Protein AF-A0A7Z0RKG3-F1 (afdb_monomer)

Organism: NCBI:txid2692317

pLDDT: mean 92.2, std 9.72, range [46.03, 98.62]

Structure (mmCIF, N/CA/C/O backbone):
data_AF-A0A7Z0RKG3-F1
#
_entry.id   AF-A0A7Z0RKG3-F1
#
loop_
_atom_site.group_PDB
_atom_site.id
_atom_site.type_symbol
_atom_site.label_atom_id
_atom_site.label_alt_id
_atom_site.label_comp_id
_atom_site.label_asym_id
_atom_site.label_entity_id
_atom_site.label_seq_id
_atom_site.pdbx_PDB_ins_code
_atom_site.Cartn_x
_atom_site.Cartn_y
_atom_site.Cartn_z
_atom_site.occupancy
_atom_site.B_iso_or_equiv
_atom_site.auth_seq_id
_atom_site.auth_comp_id
_atom_site.auth_asym_id
_atom_site.auth_atom_id
_atom_site.pdbx_PDB_model_num
ATOM 1 N N . MET A 1 1 ? 8.146 23.353 25.450 1.00 46.03 1 MET A N 1
ATOM 2 C CA . MET A 1 1 ? 6.870 23.023 24.776 1.00 46.03 1 MET A CA 1
ATOM 3 C C . MET A 1 1 ? 7.194 22.140 23.585 1.00 46.03 1 MET A C 1
ATOM 5 O O . MET A 1 1 ? 7.967 22.559 22.736 1.00 46.03 1 MET A O 1
ATOM 9 N N . THR A 1 2 ? 6.706 20.903 23.557 1.00 61.03 2 THR A N 1
ATOM 10 C CA . THR A 1 2 ? 6.920 19.972 22.441 1.00 61.03 2 THR A CA 1
ATOM 11 C C . THR A 1 2 ? 5.919 20.281 21.329 1.00 61.03 2 THR A C 1
ATOM 13 O O . THR A 1 2 ? 4.717 20.077 21.491 1.00 61.03 2 THR A O 1
ATOM 16 N N . LEU A 1 3 ? 6.408 20.809 20.207 1.00 74.31 3 LEU A N 1
ATOM 17 C CA . LEU A 1 3 ? 5.613 20.980 18.992 1.00 74.31 3 LEU A CA 1
ATOM 18 C C . LEU A 1 3 ? 5.208 19.592 18.481 1.00 74.31 3 LEU A C 1
ATOM 20 O O . LEU A 1 3 ? 6.059 18.751 18.191 1.00 74.31 3 LEU A O 1
ATOM 24 N N . ARG A 1 4 ? 3.900 19.327 18.430 1.00 74.19 4 ARG A N 1
ATOM 25 C CA . ARG A 1 4 ? 3.361 18.126 17.785 1.00 74.19 4 ARG A CA 1
ATOM 26 C C . ARG A 1 4 ? 3.391 18.327 16.275 1.00 74.19 4 ARG A C 1
ATOM 28 O O . ARG A 1 4 ? 3.105 19.422 15.803 1.00 74.19 4 ARG A O 1
ATOM 35 N N . ALA A 1 5 ? 3.700 17.264 15.539 1.00 74.06 5 ALA A N 1
ATOM 36 C CA . ALA A 1 5 ? 3.545 17.258 14.091 1.00 74.06 5 ALA A CA 1
ATOM 37 C C . ALA A 1 5 ? 2.086 17.550 13.704 1.00 74.06 5 ALA A C 1
ATOM 39 O O . ALA A 1 5 ? 1.157 17.156 14.422 1.00 74.06 5 ALA A O 1
ATOM 40 N N . GLU A 1 6 ? 1.897 18.225 12.571 1.00 73.19 6 GLU A N 1
ATOM 41 C CA . GLU A 1 6 ? 0.567 18.487 12.028 1.00 73.19 6 GLU A CA 1
ATOM 42 C C . GLU A 1 6 ? -0.183 17.182 11.750 1.00 73.19 6 GLU A C 1
ATOM 44 O O . GLU A 1 6 ? 0.393 16.150 11.390 1.00 73.19 6 GLU A O 1
ATOM 49 N N . ALA A 1 7 ? -1.501 17.215 11.945 1.00 72.50 7 ALA A N 1
ATOM 50 C CA . ALA A 1 7 ? -2.334 16.061 11.664 1.00 72.50 7 ALA A CA 1
ATOM 51 C C . ALA A 1 7 ? -2.334 15.779 10.156 1.00 72.50 7 ALA A C 1
ATOM 53 O O . ALA A 1 7 ? -2.679 16.644 9.360 1.00 72.50 7 ALA A O 1
ATOM 54 N N . SER A 1 8 ? -2.047 14.536 9.768 1.00 73.81 8 SER A N 1
ATOM 55 C CA . SER A 1 8 ? -1.981 14.109 8.361 1.00 73.81 8 SER A CA 1
ATOM 56 C C . SER A 1 8 ? -3.307 14.190 7.589 1.00 73.81 8 SER A C 1
ATOM 58 O O . SER A 1 8 ? -3.345 13.839 6.415 1.00 73.81 8 SER A O 1
ATOM 60 N N . GLY A 1 9 ? -4.417 14.559 8.237 1.00 80.69 9 GLY A N 1
ATOM 61 C CA . GLY A 1 9 ? -5.754 14.647 7.637 1.00 80.69 9 GLY A CA 1
ATOM 62 C C . GLY A 1 9 ? -6.393 13.306 7.245 1.00 80.69 9 GLY A C 1
ATOM 63 O O . GLY A 1 9 ? -7.614 13.238 7.125 1.00 80.69 9 GLY A O 1
ATOM 64 N N . ARG A 1 10 ? -5.616 12.222 7.109 1.00 84.44 10 ARG A N 1
ATOM 65 C CA . ARG A 1 10 ? -6.117 10.901 6.700 1.00 84.44 10 ARG A CA 1
ATOM 66 C C . ARG A 1 10 ? -7.034 10.289 7.755 1.00 84.44 10 ARG A C 1
ATOM 68 O O . ARG A 1 10 ? -6.694 10.202 8.940 1.00 84.44 10 ARG A O 1
ATOM 75 N N . ARG A 1 11 ? -8.204 9.835 7.312 1.00 89.88 11 ARG A N 1
ATOM 76 C CA . ARG A 1 11 ? -9.230 9.193 8.138 1.00 89.88 11 ARG A CA 1
ATOM 77 C C . ARG A 1 11 ? -9.673 7.902 7.466 1.00 89.88 11 ARG A C 1
ATOM 79 O O . ARG A 1 11 ? -9.788 7.866 6.252 1.00 89.88 11 ARG A O 1
ATOM 86 N N . LEU A 1 12 ? -9.911 6.879 8.281 1.00 95.75 12 LEU A N 1
ATOM 87 C CA . LEU A 1 12 ? -10.544 5.643 7.832 1.00 95.75 12 LEU A CA 1
ATOM 88 C C . LEU A 1 12 ? -12.047 5.886 7.670 1.00 95.75 12 LEU A C 1
ATOM 90 O O . LEU A 1 12 ? -12.643 6.581 8.498 1.00 95.75 12 LEU A O 1
ATOM 94 N N . SER A 1 13 ? -12.622 5.318 6.621 1.00 96.94 13 SER A N 1
ATOM 95 C CA . SER A 1 13 ? -14.060 5.167 6.411 1.00 96.94 13 SER A CA 1
ATOM 96 C C . SER A 1 13 ? -14.585 3.874 7.049 1.00 96.94 13 SER A C 1
ATOM 98 O O . SER A 1 13 ? -13.808 3.041 7.520 1.00 96.94 13 SER A O 1
ATOM 100 N N . ASP A 1 14 ? -15.905 3.680 7.035 1.00 97.62 14 ASP A N 1
ATOM 101 C CA . ASP A 1 14 ? -16.528 2.417 7.451 1.00 97.62 14 ASP A CA 1
ATOM 102 C C . ASP A 1 14 ? -16.052 1.247 6.573 1.00 97.62 14 ASP A C 1
ATOM 104 O O . ASP A 1 14 ? -15.744 0.175 7.089 1.00 97.62 14 ASP A O 1
ATOM 108 N N . THR A 1 15 ? -15.890 1.462 5.263 1.00 97.81 15 THR A N 1
ATOM 109 C CA . THR A 1 15 ? -15.339 0.455 4.342 1.00 97.81 15 THR A CA 1
ATOM 110 C C . THR A 1 15 ? -13.896 0.096 4.700 1.00 97.81 15 THR A C 1
ATOM 112 O O . THR A 1 15 ? -13.553 -1.084 4.772 1.00 97.81 15 THR A O 1
ATOM 115 N N . ASP A 1 16 ? -13.057 1.092 5.005 1.00 98.00 16 ASP A N 1
ATOM 116 C CA . ASP A 1 16 ? -11.681 0.836 5.449 1.00 98.00 16 ASP A CA 1
ATOM 117 C C . ASP A 1 16 ? -11.665 0.068 6.773 1.00 98.00 16 ASP A C 1
ATOM 119 O O . ASP A 1 16 ? -10.862 -0.842 6.958 1.00 98.00 16 ASP A O 1
ATOM 123 N N . ALA A 1 17 ? -12.568 0.399 7.701 1.00 98.31 17 ALA A N 1
ATOM 124 C CA . ALA A 1 17 ? -12.673 -0.295 8.976 1.00 98.31 17 ALA A CA 1
ATOM 125 C C . ALA A 1 17 ? -13.076 -1.769 8.810 1.00 98.31 17 ALA A C 1
ATOM 127 O O . ALA A 1 17 ? -12.548 -2.618 9.531 1.00 98.31 17 ALA A O 1
ATOM 128 N N . ALA A 1 18 ? -13.953 -2.089 7.851 1.00 98.62 18 ALA A N 1
ATOM 129 C CA . ALA A 1 18 ? -14.303 -3.469 7.518 1.00 98.62 18 ALA A CA 1
ATOM 130 C C . ALA A 1 18 ? -13.072 -4.253 7.039 1.00 98.62 18 ALA A C 1
ATOM 132 O O . ALA A 1 18 ? -12.807 -5.352 7.536 1.00 98.62 18 ALA A O 1
ATOM 133 N N . LEU A 1 19 ? -12.277 -3.659 6.142 1.00 98.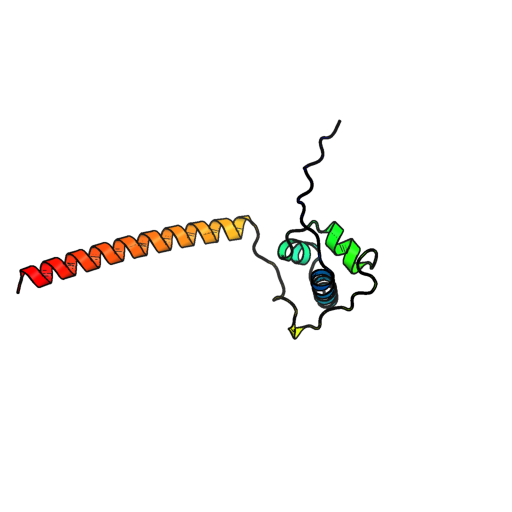56 19 LEU A N 1
ATOM 134 C CA . LEU A 1 19 ? -11.024 -4.242 5.659 1.00 98.56 19 LEU A CA 1
ATOM 13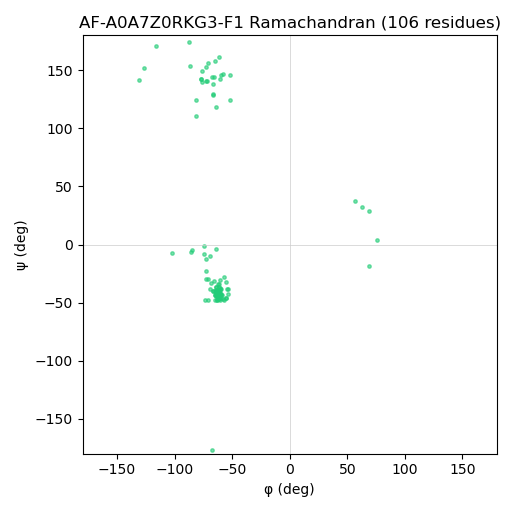5 C C . LEU A 1 19 ? -10.002 -4.404 6.790 1.00 98.56 19 LEU A C 1
ATOM 137 O O . LEU A 1 19 ? -9.458 -5.489 6.951 1.00 98.56 19 LEU A O 1
ATOM 141 N N . VAL A 1 20 ? -9.793 -3.381 7.627 1.00 98.19 20 VAL A N 1
ATOM 142 C CA . VAL A 1 20 ? -8.897 -3.450 8.797 1.00 98.19 20 VAL A CA 1
ATOM 143 C C . VAL A 1 20 ? -9.277 -4.609 9.717 1.00 98.19 20 VAL A C 1
ATOM 145 O O . VAL A 1 20 ? -8.401 -5.368 10.127 1.00 98.19 20 VAL A O 1
ATOM 148 N N . LYS A 1 21 ? -10.568 -4.774 10.029 1.00 98.62 21 LYS A N 1
ATOM 149 C CA . LYS A 1 21 ? -11.049 -5.883 10.866 1.00 98.62 21 LYS A CA 1
ATOM 150 C C . LYS A 1 21 ? -10.820 -7.241 10.209 1.00 98.62 21 LYS A C 1
ATOM 152 O O . LYS A 1 21 ? -10.395 -8.163 10.896 1.00 98.62 21 LYS A O 1
ATOM 157 N N . GLY A 1 22 ? -11.054 -7.361 8.902 1.00 98.25 22 GLY A N 1
ATOM 158 C CA . GLY A 1 22 ? -10.774 -8.594 8.163 1.00 98.25 22 GLY A CA 1
ATOM 159 C C . GLY A 1 22 ? -9.279 -8.932 8.124 1.00 98.25 22 GLY A C 1
ATOM 160 O O . GLY A 1 22 ? -8.900 -10.064 8.408 1.00 98.25 22 GLY A O 1
ATOM 161 N N . MET A 1 23 ? -8.415 -7.942 7.886 1.00 98.25 23 MET A N 1
ATOM 162 C CA . MET A 1 23 ? -6.955 -8.103 7.952 1.00 98.25 23 MET A CA 1
ATOM 163 C C . MET A 1 23 ? -6.491 -8.507 9.359 1.00 98.25 23 MET A C 1
ATOM 165 O O . MET A 1 23 ? -5.659 -9.397 9.506 1.00 98.25 23 MET A O 1
ATOM 169 N N . GLY A 1 24 ? -7.070 -7.911 10.407 1.00 97.31 24 GLY A N 1
ATOM 170 C CA . GLY A 1 24 ? -6.810 -8.306 11.793 1.00 97.31 24 GLY A CA 1
ATOM 171 C C . GLY A 1 24 ? -7.278 -9.731 12.108 1.00 97.31 24 GLY A C 1
ATOM 172 O O . GLY A 1 24 ? -6.563 -10.467 12.780 1.00 97.31 24 GLY A O 1
ATOM 173 N N . ALA A 1 25 ? -8.431 -10.154 11.578 1.00 97.69 25 ALA A N 1
ATOM 174 C CA . ALA A 1 25 ? -8.924 -11.527 11.711 1.00 97.69 25 ALA A CA 1
ATOM 175 C C . ALA A 1 25 ? -8.029 -12.547 10.986 1.00 97.69 25 ALA A C 1
ATOM 177 O O . ALA A 1 25 ? -7.859 -13.664 11.468 1.00 97.69 25 ALA A O 1
ATOM 178 N N . ARG A 1 26 ? -7.396 -12.141 9.877 1.00 97.06 26 ARG A N 1
ATOM 179 C CA . ARG A 1 26 ? -6.341 -12.901 9.185 1.00 97.06 26 ARG A CA 1
ATOM 180 C C . ARG A 1 26 ? -4.991 -12.883 9.924 1.00 97.06 26 ARG A C 1
ATOM 182 O O . ARG A 1 26 ? -4.054 -13.550 9.499 1.00 97.06 26 ARG A O 1
ATOM 189 N N . ASN A 1 27 ? -4.901 -12.182 11.057 1.00 96.00 27 ASN A N 1
ATOM 190 C CA . ASN A 1 27 ? -3.702 -12.033 11.885 1.00 96.00 27 ASN A CA 1
ATOM 191 C C . ASN A 1 27 ? -2.579 -11.199 11.231 1.00 96.00 27 ASN A C 1
ATOM 193 O O . ASN A 1 27 ? -1.396 -11.376 11.536 1.00 96.00 27 ASN A O 1
ATOM 197 N N . ASP A 1 28 ? -2.940 -10.257 10.355 1.00 96.56 28 ASP A N 1
ATOM 198 C CA . ASP A 1 28 ? -1.993 -9.286 9.807 1.00 96.56 28 ASP A CA 1
ATOM 199 C C . ASP A 1 28 ? -1.481 -8.348 10.920 1.00 96.56 28 ASP A C 1
ATOM 201 O O . ASP A 1 28 ? -2.210 -7.935 11.830 1.00 96.56 28 ASP A O 1
ATOM 205 N N . ARG A 1 29 ? -0.204 -7.956 10.850 1.00 95.25 29 ARG A N 1
ATOM 206 C CA . ARG A 1 29 ? 0.419 -7.109 11.881 1.00 95.25 29 ARG A CA 1
ATOM 207 C C . ARG A 1 29 ? -0.115 -5.679 11.795 1.00 95.25 29 ARG A C 1
ATOM 209 O O . ARG A 1 29 ? -0.224 -5.115 10.709 1.00 95.25 29 ARG A O 1
ATOM 216 N N . HIS A 1 30 ? -0.353 -5.035 12.942 1.00 95.88 30 HIS A N 1
ATOM 217 C CA . HIS A 1 30 ? -0.921 -3.677 12.991 1.00 95.88 30 HIS A CA 1
ATOM 218 C C . HIS A 1 30 ? -0.139 -2.657 12.158 1.00 95.88 30 HIS A C 1
ATOM 220 O O . HIS A 1 30 ? -0.750 -1.783 11.548 1.00 95.88 30 HIS A O 1
ATOM 226 N N . HIS A 1 31 ? 1.196 -2.739 12.140 1.00 93.19 31 HIS A N 1
ATOM 227 C CA . HIS A 1 31 ? 2.022 -1.814 11.363 1.00 93.19 31 HIS A CA 1
ATOM 228 C C . HIS A 1 31 ? 1.951 -2.078 9.855 1.00 93.19 31 HIS A C 1
ATOM 230 O O . HIS A 1 31 ? 2.054 -1.124 9.092 1.00 93.19 31 HIS A O 1
ATOM 236 N N . ASP A 1 32 ? 1.719 -3.320 9.418 1.00 94.31 32 ASP A N 1
ATOM 237 C CA . ASP A 1 32 ? 1.495 -3.628 8.002 1.00 94.31 32 ASP A CA 1
ATOM 238 C C . ASP A 1 32 ? 0.128 -3.086 7.572 1.00 94.31 32 ASP A C 1
ATOM 240 O O . ASP A 1 32 ? 0.036 -2.336 6.605 1.00 94.31 32 ASP A O 1
ATOM 244 N N . ILE A 1 33 ? -0.924 -3.353 8.354 1.00 95.94 33 ILE A N 1
ATOM 245 C CA . ILE A 1 33 ? -2.255 -2.776 8.116 1.00 95.94 33 ILE A CA 1
ATOM 246 C C . ILE A 1 33 ? -2.157 -1.240 8.065 1.00 95.94 33 ILE A C 1
ATOM 248 O O . ILE A 1 33 ? -2.666 -0.596 7.152 1.00 95.94 33 ILE A O 1
ATOM 252 N N . ALA A 1 34 ? -1.451 -0.628 9.016 1.00 94.00 34 ALA A N 1
ATOM 253 C CA . ALA A 1 34 ? -1.260 0.818 9.064 1.00 94.00 34 ALA A CA 1
ATOM 254 C C . ALA A 1 34 ? -0.529 1.362 7.827 1.00 94.00 34 ALA A C 1
ATOM 256 O O . ALA A 1 34 ? -0.916 2.413 7.311 1.00 94.00 34 ALA A O 1
ATOM 257 N N . ALA A 1 35 ? 0.490 0.643 7.343 1.00 92.12 35 ALA A N 1
ATOM 258 C CA . ALA A 1 35 ? 1.224 0.993 6.133 1.00 92.12 35 ALA A CA 1
ATOM 259 C C . ALA A 1 35 ? 0.321 0.963 4.892 1.00 92.12 35 ALA A C 1
ATOM 261 O O . ALA A 1 35 ? 0.378 1.901 4.102 1.00 92.12 35 ALA A O 1
ATOM 262 N N . TRP A 1 36 ? -0.557 -0.041 4.766 1.00 93.56 36 TRP A N 1
ATOM 263 C CA . TRP A 1 36 ? -1.523 -0.135 3.664 1.00 93.56 36 TRP A CA 1
ATOM 264 C C . TRP A 1 36 ? -2.434 1.095 3.575 1.00 93.56 36 TRP A C 1
ATOM 266 O O . TRP A 1 36 ? -2.583 1.694 2.514 1.00 93.56 36 TRP A O 1
ATOM 276 N N . PHE A 1 37 ? -3.003 1.519 4.707 1.00 93.50 37 PHE A N 1
ATOM 277 C CA . PHE A 1 37 ? -3.923 2.664 4.756 1.00 93.50 37 PHE A CA 1
ATOM 278 C C . PHE A 1 37 ? -3.216 4.024 4.902 1.00 93.50 37 PHE A C 1
ATOM 280 O O . PHE A 1 37 ? -3.866 5.072 4.887 1.00 93.50 37 PHE A O 1
ATOM 287 N N . GLY A 1 38 ? -1.894 4.045 5.092 1.00 91.00 38 GLY A N 1
ATOM 288 C CA . GLY A 1 38 ? -1.130 5.273 5.321 1.00 91.00 38 GLY A CA 1
ATOM 289 C C . GLY A 1 38 ? -1.521 6.020 6.605 1.00 91.00 38 GLY A C 1
ATOM 290 O O . GLY A 1 38 ? -1.472 7.256 6.635 1.00 91.00 38 GLY A O 1
ATOM 291 N N . VAL A 1 39 ? -1.926 5.295 7.654 1.00 92.62 39 VAL A N 1
ATOM 292 C CA . VAL A 1 39 ? -2.353 5.842 8.958 1.00 92.62 39 VAL A CA 1
ATOM 293 C C . VAL A 1 39 ? -1.417 5.410 10.091 1.00 92.62 39 VAL A C 1
ATOM 295 O O . VAL A 1 39 ? -0.562 4.551 9.925 1.00 92.62 39 VAL A O 1
ATOM 298 N N . ASN A 1 40 ? -1.582 5.987 11.284 1.00 91.69 40 ASN A N 1
ATOM 299 C CA . ASN A 1 40 ? -0.841 5.550 12.471 1.00 91.69 40 ASN A CA 1
ATOM 300 C C . ASN A 1 40 ? -1.360 4.198 12.986 1.00 91.69 40 ASN A C 1
ATOM 302 O O . ASN A 1 40 ? -2.572 4.012 13.098 1.00 91.69 40 ASN A O 1
ATOM 306 N N . GLN A 1 41 ? -0.469 3.308 13.437 1.00 93.19 41 GLN A N 1
ATOM 307 C CA . GLN A 1 41 ? -0.839 1.994 13.998 1.00 93.19 41 GLN A CA 1
ATOM 308 C C . GLN A 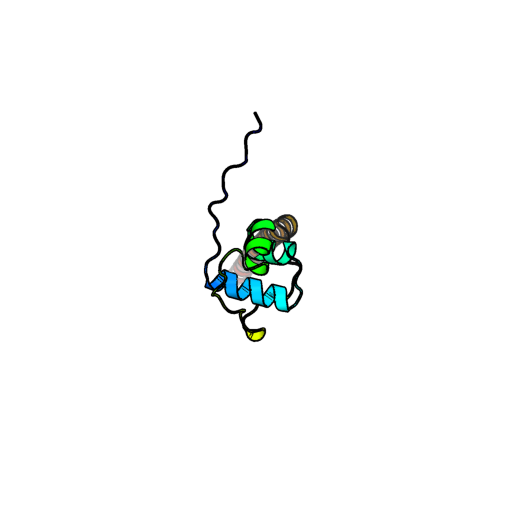1 41 ? -1.799 2.073 15.197 1.00 93.19 41 GLN A C 1
ATOM 310 O O . GLN A 1 41 ? -2.618 1.183 15.402 1.00 93.19 41 GLN A O 1
ATOM 315 N N . GLY A 1 42 ? -1.765 3.174 15.960 1.00 94.69 42 GLY A N 1
ATOM 316 C CA . GLY A 1 42 ? -2.739 3.421 17.024 1.00 94.69 42 GLY A CA 1
ATOM 317 C C . GLY A 1 42 ? -4.171 3.526 16.493 1.00 94.69 42 GLY A C 1
ATOM 318 O O . GLY A 1 42 ? -5.094 3.052 17.141 1.00 94.69 42 GLY A O 1
ATOM 319 N N . ARG A 1 43 ? -4.371 4.073 15.285 1.00 95.31 43 ARG A N 1
ATOM 320 C CA . ARG A 1 43 ? -5.693 4.123 14.647 1.00 95.31 43 ARG A CA 1
ATOM 321 C C . ARG A 1 43 ? -6.186 2.726 14.288 1.00 95.31 43 ARG A C 1
ATOM 323 O O . ARG A 1 43 ? -7.357 2.454 14.508 1.00 95.31 43 ARG A O 1
ATOM 330 N N . ILE A 1 44 ? -5.302 1.861 13.795 1.00 97.31 44 ILE A N 1
ATOM 331 C CA . ILE A 1 44 ? -5.620 0.452 13.534 1.00 97.31 44 ILE A CA 1
ATOM 332 C C . ILE A 1 44 ? -6.052 -0.241 14.831 1.00 97.31 44 ILE A C 1
ATOM 334 O O . ILE A 1 44 ? -7.111 -0.858 14.870 1.00 97.31 44 ILE A O 1
ATOM 338 N N . ALA A 1 45 ? -5.311 -0.040 15.926 1.00 97.56 45 ALA A N 1
ATOM 339 C CA . ALA A 1 45 ? -5.675 -0.583 17.234 1.00 97.56 45 ALA A CA 1
ATOM 340 C C . ALA A 1 45 ? -7.047 -0.084 17.736 1.00 97.56 45 ALA A C 1
ATOM 342 O O . ALA A 1 45 ? -7.811 -0.864 18.300 1.00 97.56 45 ALA A O 1
ATOM 343 N N . GLU A 1 46 ? -7.407 1.187 17.505 1.00 97.69 46 GLU A N 1
ATOM 344 C CA . GLU A 1 46 ? -8.747 1.707 17.835 1.00 97.69 46 GLU A CA 1
ATOM 345 C C . GLU A 1 46 ? -9.874 1.011 17.050 1.00 97.69 46 GLU A C 1
ATOM 347 O O . GLU A 1 46 ? -10.965 0.848 17.593 1.00 97.69 46 GLU A O 1
ATOM 352 N N . VAL A 1 47 ? -9.633 0.603 15.798 1.00 98.12 47 VAL A N 1
ATOM 353 C CA . VAL A 1 47 ? -10.614 -0.154 14.999 1.00 98.12 47 VAL A CA 1
ATOM 354 C C . VAL A 1 47 ? -10.718 -1.599 15.488 1.00 98.12 47 VAL A C 1
ATOM 356 O O . VAL A 1 47 ? -11.821 -2.093 15.710 1.00 98.12 47 VAL A O 1
ATOM 359 N N . LEU A 1 48 ? -9.578 -2.267 15.692 1.00 97.88 48 LEU A N 1
ATOM 360 C CA . LEU A 1 48 ? -9.529 -3.680 1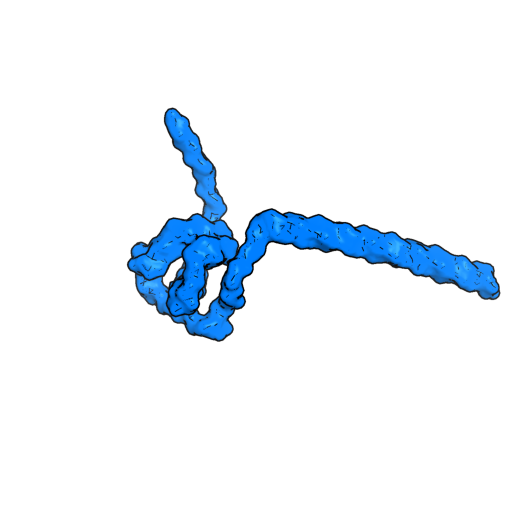6.086 1.00 97.88 48 LEU A CA 1
ATOM 361 C C . LEU A 1 48 ? -10.048 -3.920 17.508 1.00 97.88 48 LEU A C 1
ATOM 363 O O . LEU A 1 48 ? -10.686 -4.933 17.765 1.00 97.88 48 LEU A O 1
ATOM 367 N N . SER A 1 49 ? -9.846 -2.966 18.419 1.00 97.31 49 SER A N 1
ATOM 368 C CA . SER A 1 49 ? -10.438 -3.003 19.767 1.00 97.31 49 SER A CA 1
ATOM 369 C C . SER A 1 49 ? -11.936 -2.678 19.796 1.00 97.31 49 SER A C 1
ATOM 371 O O . SER A 1 49 ? -12.557 -2.768 20.851 1.00 97.31 49 SER A O 1
ATOM 373 N N . GLY A 1 50 ? -12.524 -2.244 18.675 1.00 95.62 50 GLY A N 1
ATOM 374 C CA . GLY A 1 50 ? -13.921 -1.816 18.608 1.00 95.62 50 GLY A CA 1
ATOM 375 C C . GLY A 1 50 ? -14.199 -0.432 19.203 1.00 95.62 50 GLY A C 1
ATOM 376 O O . GLY A 1 50 ? -15.349 -0.002 19.200 1.00 95.62 50 GLY A O 1
ATOM 377 N N . LYS A 1 51 ? -13.176 0.312 19.657 1.00 97.19 51 LYS A N 1
ATOM 378 C CA . LYS A 1 51 ? -13.331 1.696 20.151 1.00 97.19 51 LYS A CA 1
ATOM 379 C C . LYS A 1 51 ? -13.881 2.636 19.070 1.00 97.19 51 LYS A C 1
ATOM 381 O O . LYS A 1 51 ? -14.548 3.620 19.381 1.00 97.19 51 LYS A O 1
ATOM 386 N N . LYS A 1 52 ? -13.575 2.362 17.80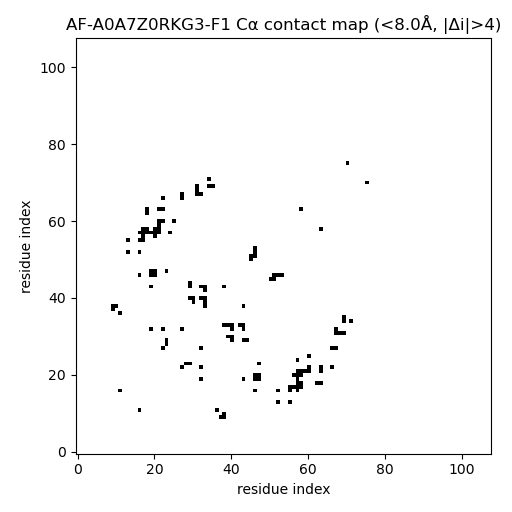1 1.00 96.44 52 LYS A N 1
ATOM 387 C CA . LYS A 1 52 ? -14.167 3.027 16.633 1.00 96.44 52 LYS A CA 1
ATOM 388 C C . LYS A 1 52 ? -14.741 1.997 15.674 1.00 96.44 52 LYS A C 1
ATOM 390 O O . LYS A 1 52 ? -14.221 0.889 15.579 1.00 96.44 52 LYS A O 1
ATOM 395 N N . PHE A 1 53 ? -15.771 2.406 14.930 1.00 97.50 53 PHE A N 1
ATOM 396 C CA . PHE A 1 53 ? -16.447 1.569 13.933 1.00 97.50 53 PHE A CA 1
ATOM 397 C C . PHE A 1 53 ? -16.990 0.267 14.532 1.00 97.50 53 PHE A C 1
ATOM 399 O O . PHE A 1 53 ? -16.916 -0.786 13.904 1.00 97.50 53 PHE A O 1
ATOM 406 N N . GLN A 1 54 ? -17.496 0.307 15.767 1.00 97.44 54 GLN A N 1
ATOM 407 C CA . GLN A 1 54 ? -17.955 -0.881 16.493 1.00 97.44 54 GLN A CA 1
ATOM 408 C C . GLN A 1 54 ? -18.973 -1.692 15.676 1.00 97.44 54 GLN A C 1
ATOM 410 O O . GLN A 1 54 ? -18.841 -2.907 15.570 1.00 97.44 54 GLN A O 1
ATOM 415 N N . GLN A 1 55 ? -19.912 -1.000 15.031 1.00 97.50 55 GLN A N 1
ATOM 416 C CA . GLN A 1 55 ? -20.999 -1.549 14.222 1.00 97.50 55 GLN A CA 1
ATOM 417 C C . GLN A 1 55 ? -20.575 -2.130 12.863 1.00 97.50 55 GLN A C 1
ATOM 419 O O . GLN A 1 55 ? -21.372 -2.787 12.202 1.00 97.50 55 GLN A O 1
ATOM 424 N N . VAL A 1 56 ? -19.342 -1.880 12.419 1.00 98.25 56 VAL A N 1
ATOM 425 C CA . VAL A 1 56 ? -18.864 -2.327 11.105 1.00 98.25 56 VAL A CA 1
ATOM 426 C C . VAL A 1 56 ? -18.431 -3.791 11.177 1.00 98.25 56 VAL A C 1
ATOM 428 O O . VAL A 1 56 ? -17.569 -4.142 11.984 1.00 98.25 56 VAL A O 1
ATOM 431 N N . ALA A 1 57 ? -18.995 -4.650 10.331 1.00 98.06 57 ALA A N 1
ATOM 432 C CA . ALA A 1 57 ? -18.574 -6.046 10.226 1.00 98.06 57 ALA A CA 1
ATOM 433 C C . ALA A 1 57 ? -17.209 -6.175 9.527 1.00 98.06 57 ALA A C 1
ATOM 435 O O . ALA A 1 57 ? -16.832 -5.331 8.716 1.00 98.06 57 ALA A O 1
ATOM 436 N N . ALA A 1 58 ? -16.462 -7.236 9.840 1.00 98.38 58 ALA A N 1
ATOM 437 C CA . ALA A 1 58 ? -15.218 -7.538 9.138 1.00 98.38 58 ALA A CA 1
ATOM 438 C C . ALA A 1 58 ? -15.498 -7.911 7.675 1.00 98.38 58 ALA A C 1
ATOM 440 O O . ALA A 1 58 ? -16.434 -8.660 7.391 1.00 98.38 58 ALA A O 1
ATOM 441 N N . ALA A 1 59 ? -14.672 -7.409 6.759 1.00 98.44 59 ALA A N 1
ATOM 442 C CA . ALA A 1 59 ? -14.723 -7.817 5.363 1.00 98.44 59 ALA A CA 1
ATOM 443 C C . ALA A 1 59 ? -14.273 -9.286 5.216 1.00 98.44 59 ALA A C 1
ATOM 445 O O . ALA A 1 59 ? -13.369 -9.723 5.937 1.00 98.44 59 ALA A O 1
ATOM 446 N N . PRO A 1 60 ? -14.879 -10.054 4.294 1.00 97.69 60 PRO A N 1
ATOM 447 C CA . PRO A 1 60 ? -14.491 -11.436 4.041 1.00 97.69 60 PRO A CA 1
ATOM 448 C C . PRO A 1 60 ? -13.132 -11.515 3.334 1.00 97.69 60 PRO A C 1
ATOM 450 O O . PRO A 1 60 ? -12.733 -10.596 2.621 1.00 97.69 60 PRO A O 1
ATOM 453 N N . GLU A 1 61 ? -12.451 -12.655 3.474 1.00 95.88 61 GLU A N 1
ATOM 454 C CA . GLU A 1 61 ? -11.064 -12.843 3.022 1.00 95.88 61 GLU A CA 1
ATOM 455 C C . GLU A 1 61 ? -10.832 -12.511 1.537 1.00 95.88 61 GLU A C 1
ATOM 457 O O . GLU A 1 61 ? -9.836 -11.878 1.198 1.00 95.88 61 GLU A O 1
ATOM 462 N N . HIS A 1 62 ? -11.783 -12.847 0.660 1.00 96.38 62 HIS A N 1
ATOM 463 C CA . HIS A 1 62 ? -11.692 -12.597 -0.785 1.00 96.38 62 HIS A CA 1
ATOM 464 C C . HIS A 1 62 ? -11.774 -11.110 -1.182 1.00 96.38 62 HIS A C 1
ATOM 466 O O . HIS A 1 62 ? -11.554 -10.781 -2.344 1.00 96.38 62 HIS A O 1
ATOM 472 N N . GLN A 1 63 ? -12.117 -10.219 -0.249 1.00 97.31 63 GLN A N 1
ATOM 473 C CA . GLN A 1 63 ? -12.130 -8.765 -0.458 1.00 97.31 63 GLN A CA 1
ATOM 474 C C . GLN A 1 63 ? -10.912 -8.077 0.162 1.00 97.31 63 GLN A C 1
ATOM 476 O O . GLN A 1 63 ? -10.727 -6.873 -0.015 1.00 97.31 63 GLN A O 1
ATOM 481 N N . LEU A 1 64 ? -10.098 -8.815 0.919 1.00 97.31 64 LEU A N 1
ATOM 482 C CA . LEU A 1 64 ? -8.942 -8.250 1.591 1.00 97.31 64 LEU A CA 1
ATOM 483 C C . LEU A 1 64 ? -7.804 -8.012 0.597 1.00 97.31 64 LEU A C 1
ATOM 485 O O . LEU A 1 64 ? -7.632 -8.782 -0.352 1.00 97.31 64 LEU A O 1
ATOM 489 N N . PRO A 1 65 ? -6.964 -6.995 0.840 1.00 94.81 65 PRO A N 1
ATOM 490 C CA . PRO A 1 65 ? -5.718 -6.874 0.105 1.00 94.81 65 PRO A CA 1
ATOM 491 C C . PRO A 1 65 ? -4.820 -8.099 0.354 1.00 94.81 65 PRO A C 1
ATOM 493 O O . PRO A 1 65 ? -5.002 -8.810 1.359 1.00 94.81 65 PRO A O 1
ATOM 496 N N . PRO A 1 66 ? -3.821 -8.335 -0.518 1.00 92.75 66 PRO A N 1
ATOM 497 C CA . PRO A 1 66 ? -2.816 -9.370 -0.300 1.00 92.75 66 PRO A CA 1
ATOM 498 C C . PRO A 1 66 ? -2.178 -9.227 1.084 1.00 92.75 66 PRO A C 1
ATOM 500 O O . PRO A 1 66 ? -2.028 -8.095 1.547 1.00 92.75 66 PRO A O 1
ATOM 503 N N . PRO A 1 67 ? -1.801 -10.321 1.759 1.00 89.81 67 PRO A N 1
ATOM 504 C CA . PRO A 1 67 ? -1.092 -10.230 3.027 1.00 89.81 67 PRO A CA 1
ATOM 505 C C . PRO A 1 67 ? 0.238 -9.483 2.848 1.00 89.81 67 PRO A C 1
ATOM 507 O O . PRO A 1 67 ? 0.912 -9.615 1.824 1.00 89.81 67 PRO A O 1
ATOM 510 N N . GLY A 1 68 ? 0.591 -8.669 3.843 1.00 86.06 68 GLY A N 1
ATOM 511 C CA . GLY A 1 68 ? 1.847 -7.922 3.863 1.00 86.06 68 GLY A CA 1
ATOM 512 C C . GLY A 1 68 ? 3.095 -8.816 4.007 1.00 86.06 68 GLY A C 1
ATOM 513 O O . GLY A 1 68 ? 2.990 -10.041 4.076 1.00 86.06 68 GLY A O 1
ATOM 514 N N . PRO A 1 69 ? 4.296 -8.216 4.109 1.00 88.12 69 PRO A N 1
ATOM 515 C CA . PRO A 1 69 ? 4.548 -6.794 4.347 1.00 88.12 69 PRO A CA 1
ATOM 516 C C . PRO A 1 69 ? 4.351 -5.927 3.100 1.00 88.12 69 PRO A C 1
ATOM 518 O O . PRO A 1 69 ? 4.729 -6.302 1.994 1.00 88.12 69 PRO A O 1
ATOM 521 N N . TYR A 1 70 ? 3.801 -4.730 3.296 1.00 87.38 70 TYR A N 1
ATOM 522 C CA . TYR A 1 70 ? 3.649 -3.752 2.219 1.00 87.38 70 TYR A CA 1
ATOM 523 C C . TYR A 1 70 ? 4.904 -2.899 2.054 1.00 87.38 70 TYR A C 1
ATOM 525 O O . TYR A 1 70 ? 5.668 -2.694 3.002 1.00 87.38 70 TYR A O 1
ATOM 533 N N . SER A 1 71 ? 5.111 -2.397 0.835 1.00 79.69 71 SER A N 1
ATOM 534 C CA . SER A 1 71 ? 6.289 -1.615 0.469 1.00 79.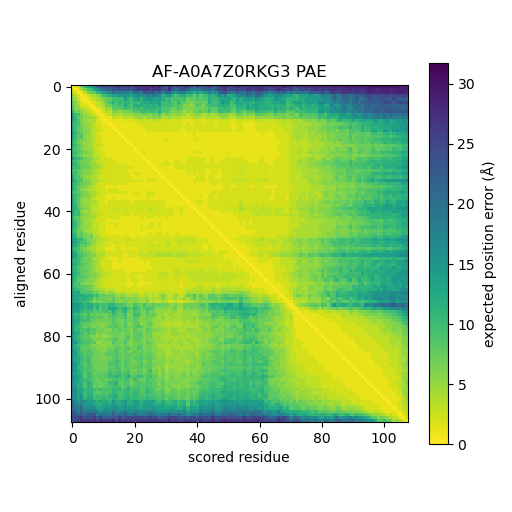69 71 SER A CA 1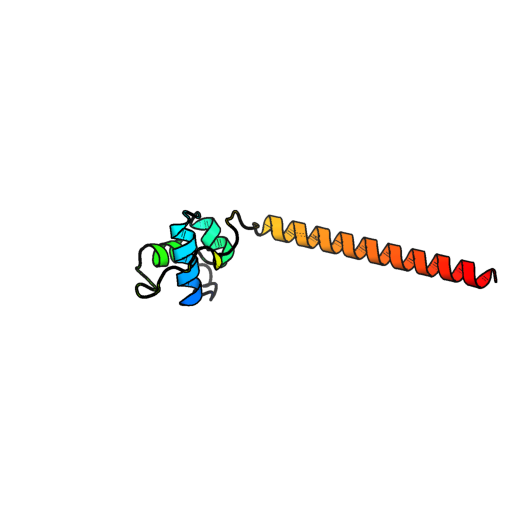
ATOM 535 C C . SER A 1 71 ? 6.521 -0.456 1.434 1.00 79.69 71 SER A C 1
ATOM 537 O O . SER A 1 71 ? 5.666 0.408 1.623 1.00 79.69 71 SER A O 1
ATOM 539 N N . SER A 1 72 ? 7.718 -0.406 2.016 1.00 81.56 72 SER A N 1
ATOM 540 C CA . SER A 1 72 ? 8.155 0.771 2.766 1.00 81.56 72 SER A CA 1
ATOM 541 C C . SER A 1 72 ? 8.293 1.979 1.834 1.00 81.56 72 SER A C 1
ATOM 543 O O . SER A 1 72 ? 8.532 1.823 0.635 1.00 81.56 72 SER A O 1
ATOM 545 N N . GLY A 1 73 ? 8.246 3.197 2.384 1.00 83.38 73 GLY A N 1
ATOM 546 C CA . GLY A 1 73 ? 8.518 4.409 1.600 1.00 83.38 73 GLY A CA 1
ATOM 547 C C . GLY A 1 73 ? 9.883 4.370 0.896 1.00 83.38 73 GLY A C 1
ATOM 548 O O . GLY A 1 73 ? 10.011 4.839 -0.230 1.00 83.38 73 GLY A O 1
ATOM 549 N N . ARG A 1 74 ? 10.883 3.718 1.510 1.00 84.69 74 ARG A N 1
ATOM 550 C CA . ARG A 1 74 ? 12.193 3.475 0.890 1.00 84.69 74 ARG A CA 1
ATOM 551 C C . ARG A 1 74 ? 12.078 2.557 -0.331 1.00 84.69 74 ARG A C 1
ATOM 553 O O . ARG A 1 74 ? 12.619 2.883 -1.380 1.00 84.69 74 ARG A O 1
ATOM 560 N N . ALA A 1 75 ? 11.362 1.438 -0.210 1.00 87.19 75 ALA A N 1
ATOM 561 C CA . ALA A 1 75 ? 11.148 0.510 -1.323 1.00 87.19 75 ALA A CA 1
ATOM 562 C C . ALA A 1 75 ? 10.371 1.168 -2.478 1.00 87.19 75 ALA A C 1
ATOM 564 O O . ALA A 1 75 ? 10.727 0.986 -3.642 1.00 87.19 75 ALA A O 1
ATOM 565 N N . ALA A 1 76 ? 9.360 1.983 -2.160 1.00 88.56 76 ALA A N 1
ATOM 566 C CA . ALA A 1 76 ? 8.616 2.754 -3.154 1.00 88.56 76 ALA A CA 1
ATOM 567 C C . ALA A 1 76 ? 9.515 3.763 -3.889 1.00 88.56 76 ALA A C 1
ATOM 569 O O . ALA A 1 76 ? 9.476 3.833 -5.114 1.00 88.56 76 ALA A O 1
ATOM 570 N N . HIS A 1 77 ? 10.377 4.488 -3.168 1.00 91.38 77 HIS A N 1
ATOM 571 C CA . HIS A 1 77 ? 11.329 5.417 -3.779 1.00 91.38 77 HIS A CA 1
ATOM 572 C C . HIS A 1 77 ? 12.324 4.708 -4.709 1.00 91.38 77 HIS A C 1
ATOM 574 O O . HIS A 1 77 ? 12.504 5.145 -5.840 1.00 91.38 77 HIS A O 1
ATOM 580 N N . HIS A 1 78 ? 12.905 3.578 -4.289 1.00 93.44 78 HIS A N 1
ATOM 581 C CA . HIS A 1 78 ? 13.780 2.788 -5.166 1.00 93.44 78 HIS A CA 1
ATOM 582 C C . HIS A 1 78 ? 13.059 2.293 -6.424 1.00 93.44 78 HIS A C 1
ATOM 584 O O . HIS A 1 78 ? 13.643 2.300 -7.502 1.00 93.44 78 HIS A O 1
ATOM 590 N N . SER A 1 79 ? 11.789 1.902 -6.298 1.00 93.94 79 SER A N 1
ATOM 591 C CA . SER A 1 79 ? 10.986 1.469 -7.447 1.00 93.94 79 SER A CA 1
ATOM 592 C C . SER A 1 79 ? 10.754 2.614 -8.436 1.00 93.94 79 SER A C 1
ATOM 594 O O . SER A 1 79 ? 10.833 2.400 -9.639 1.00 93.94 79 SER A O 1
ATOM 596 N N . LEU A 1 80 ? 10.510 3.834 -7.942 1.00 96.38 80 LEU A N 1
ATOM 597 C CA . LEU A 1 80 ? 10.375 5.020 -8.793 1.00 96.38 80 LEU A CA 1
ATOM 598 C C . LEU A 1 80 ? 11.668 5.328 -9.551 1.00 96.38 80 LEU A C 1
ATOM 600 O O . LEU A 1 80 ? 11.618 5.492 -10.764 1.00 96.38 80 LEU A O 1
ATOM 604 N N . VAL A 1 81 ? 12.813 5.331 -8.863 1.00 97.69 81 VAL A N 1
ATOM 605 C CA . VAL A 1 81 ? 14.122 5.561 -9.499 1.00 97.69 81 VAL A CA 1
ATOM 606 C C . VAL A 1 81 ? 14.384 4.523 -10.594 1.00 97.69 81 VAL A C 1
ATOM 608 O O . VAL A 1 81 ? 14.715 4.884 -11.719 1.00 97.69 81 VAL A O 1
ATOM 611 N N . ALA A 1 82 ? 14.144 3.240 -10.309 1.00 97.50 82 ALA A N 1
ATOM 612 C CA . ALA A 1 82 ? 14.319 2.176 -11.295 1.00 97.50 82 ALA A CA 1
ATOM 613 C C . ALA A 1 82 ? 13.403 2.346 -12.525 1.00 97.50 82 ALA A C 1
ATOM 615 O O . ALA A 1 82 ? 13.807 2.054 -13.650 1.00 97.50 82 ALA A O 1
ATOM 616 N N . LEU A 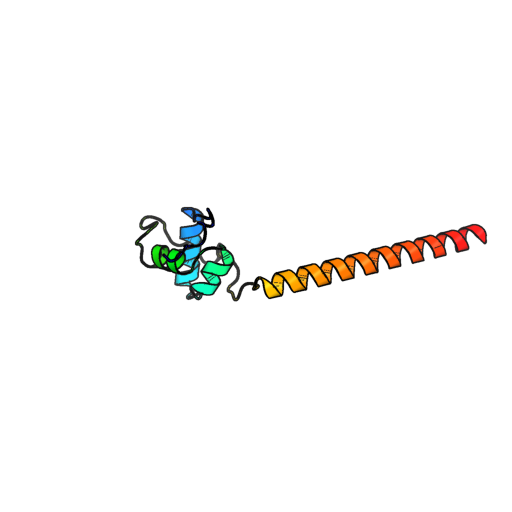1 83 ? 12.170 2.832 -12.335 1.00 97.94 83 LEU A N 1
ATOM 617 C CA . LEU A 1 83 ? 11.252 3.120 -13.442 1.00 97.94 83 LEU A CA 1
ATOM 618 C C . LEU A 1 83 ? 11.712 4.317 -14.285 1.00 97.94 83 LEU A C 1
ATOM 620 O O . LEU A 1 83 ? 11.574 4.281 -15.508 1.00 97.94 83 LEU A O 1
ATOM 624 N N . GLU A 1 84 ? 12.266 5.359 -13.666 1.00 98.31 84 GLU A N 1
ATOM 625 C CA . GLU A 1 84 ? 12.837 6.509 -14.378 1.00 98.31 84 GLU A CA 1
ATOM 626 C C . GLU A 1 84 ? 14.053 6.103 -15.221 1.00 98.31 84 GLU A C 1
ATOM 628 O O . GLU A 1 84 ? 14.146 6.473 -16.395 1.00 98.31 84 GLU A O 1
ATOM 633 N N . GLU A 1 85 ? 14.941 5.276 -14.666 1.00 98.19 85 GLU A N 1
ATOM 634 C CA . GLU A 1 85 ? 16.085 4.710 -15.387 1.00 98.19 85 GLU A CA 1
ATOM 635 C C . GLU A 1 85 ? 15.634 3.849 -16.573 1.00 98.19 85 GLU A C 1
ATOM 637 O O . GLU A 1 85 ? 16.125 4.020 -17.693 1.00 98.19 85 GLU A O 1
ATOM 642 N N . ALA A 1 86 ? 14.651 2.968 -16.360 1.00 98.44 86 ALA A N 1
ATOM 643 C CA . ALA A 1 86 ? 14.092 2.134 -17.420 1.00 98.44 86 ALA A CA 1
ATOM 644 C C . ALA A 1 86 ? 13.465 2.978 -18.541 1.00 98.44 86 ALA A C 1
ATOM 646 O O . ALA A 1 86 ? 13.678 2.697 -19.721 1.00 98.44 86 ALA A O 1
ATOM 647 N N . LYS A 1 87 ? 12.734 4.044 -18.192 1.00 98.50 87 LYS A N 1
ATOM 648 C CA . LYS A 1 87 ? 12.164 4.980 -19.167 1.00 98.50 87 LYS A CA 1
ATOM 649 C C . LYS A 1 87 ? 13.257 5.650 -20.005 1.00 98.50 87 LYS A C 1
ATOM 651 O O . LYS A 1 87 ? 13.151 5.662 -21.229 1.00 98.50 87 LYS A O 1
ATOM 656 N N . SER A 1 88 ? 14.310 6.155 -19.366 1.00 98.44 88 SER A N 1
ATOM 657 C CA . SER A 1 88 ? 15.441 6.794 -20.054 1.00 98.44 88 SER A CA 1
ATOM 658 C C . SER A 1 88 ? 16.138 5.832 -21.027 1.00 98.44 88 SER A C 1
ATOM 660 O O . SER A 1 88 ? 16.394 6.173 -22.184 1.00 98.44 88 SER A O 1
ATOM 662 N N . ALA A 1 89 ? 16.362 4.584 -20.604 1.00 98.38 89 ALA A N 1
ATOM 663 C CA . ALA A 1 89 ? 16.943 3.554 -21.462 1.00 98.38 89 ALA A CA 1
ATOM 664 C C . ALA A 1 89 ? 16.072 3.258 -22.699 1.00 98.38 89 ALA A C 1
ATOM 666 O O . ALA A 1 89 ? 16.597 3.096 -23.803 1.00 98.38 89 ALA A O 1
ATOM 667 N N . LEU A 1 90 ? 14.744 3.224 -22.535 1.00 98.56 90 LEU A N 1
ATOM 668 C CA . LEU A 1 90 ? 13.806 3.031 -23.645 1.00 98.56 90 LEU A CA 1
ATOM 669 C C . LEU A 1 90 ? 13.805 4.217 -24.621 1.00 98.56 90 LEU A C 1
ATOM 671 O O . LEU A 1 90 ? 13.776 4.002 -25.831 1.00 98.56 90 LEU A O 1
ATOM 675 N N . GLU A 1 91 ? 13.877 5.455 -24.129 1.00 98.56 91 GLU A N 1
ATOM 676 C CA . GLU A 1 91 ? 13.955 6.652 -24.980 1.00 98.56 91 GLU A CA 1
ATOM 677 C C . GLU A 1 91 ? 15.231 6.662 -25.834 1.00 98.56 91 GLU A C 1
ATOM 679 O O . GLU A 1 91 ? 15.169 6.917 -27.039 1.00 98.56 91 GLU A O 1
ATOM 684 N N . LEU A 1 92 ? 16.377 6.304 -25.246 1.00 98.31 92 LEU A N 1
ATOM 685 C CA . LEU A 1 92 ? 17.636 6.149 -25.983 1.00 98.31 92 LEU A CA 1
ATOM 686 C C . LEU A 1 92 ? 17.549 5.041 -27.039 1.00 98.31 92 LEU A C 1
ATOM 688 O O . LEU A 1 92 ? 18.008 5.217 -28.170 1.00 98.31 92 LEU A O 1
ATOM 692 N N . ALA A 1 93 ? 16.938 3.903 -26.699 1.00 98.38 93 ALA A N 1
ATOM 693 C CA . ALA A 1 93 ? 16.739 2.813 -27.648 1.00 98.38 93 ALA A CA 1
ATOM 694 C C . ALA A 1 93 ? 15.876 3.249 -28.845 1.00 98.38 93 ALA A C 1
ATOM 696 O O . ALA A 1 93 ? 16.230 2.955 -29.987 1.00 98.38 93 ALA A O 1
ATOM 697 N N . LEU A 1 94 ? 14.795 3.999 -28.604 1.00 98.38 94 LEU A N 1
ATOM 698 C CA . LEU A 1 94 ? 13.941 4.550 -29.662 1.00 98.38 94 LEU A CA 1
ATOM 699 C C . LEU A 1 94 ? 14.713 5.502 -30.583 1.00 98.38 94 LEU A C 1
ATOM 701 O O . LEU A 1 94 ? 14.642 5.357 -31.803 1.00 98.38 94 LEU A O 1
ATOM 705 N N . GLN A 1 95 ? 15.511 6.414 -30.021 1.00 98.00 95 GLN A N 1
ATOM 706 C CA . GLN A 1 95 ? 16.346 7.326 -30.813 1.00 98.00 95 GLN A CA 1
ATOM 707 C C . GLN A 1 95 ? 17.333 6.569 -31.710 1.00 98.00 95 GLN A C 1
ATOM 709 O O . GLN A 1 95 ? 17.485 6.897 -32.888 1.00 98.00 95 GLN A O 1
ATOM 714 N N . ASN A 1 96 ? 17.972 5.525 -31.179 1.00 97.44 96 ASN A N 1
ATOM 715 C CA . ASN A 1 96 ? 18.906 4.699 -31.942 1.00 97.44 96 ASN A CA 1
ATOM 716 C C . ASN A 1 96 ? 18.212 3.954 -33.091 1.00 97.44 96 ASN A C 1
ATOM 718 O O . ASN A 1 96 ? 18.749 3.894 -34.200 1.00 97.44 96 ASN A O 1
ATOM 722 N N . ILE A 1 97 ? 17.010 3.420 -32.850 1.00 97.69 97 ILE A N 1
ATOM 723 C CA . ILE A 1 97 ? 16.198 2.765 -33.883 1.00 97.69 97 ILE A CA 1
ATOM 724 C C . ILE A 1 97 ? 15.826 3.764 -34.984 1.00 97.69 97 ILE A C 1
ATOM 726 O O . ILE A 1 97 ? 15.997 3.463 -36.166 1.00 97.69 97 ILE A O 1
ATOM 730 N N . ASP A 1 98 ? 15.378 4.966 -34.622 1.00 97.31 98 ASP A N 1
ATOM 731 C CA . ASP A 1 98 ? 15.010 6.004 -35.589 1.00 97.31 98 ASP A CA 1
ATOM 732 C C . ASP A 1 98 ? 16.192 6.435 -36.463 1.00 97.31 98 ASP A C 1
ATOM 734 O O . ASP A 1 98 ? 16.038 6.632 -37.674 1.00 97.31 98 ASP A O 1
ATOM 738 N N . LEU A 1 99 ? 17.382 6.566 -35.872 1.00 96.25 99 LEU A N 1
ATOM 739 C CA . LEU A 1 99 ? 18.610 6.857 -36.610 1.00 96.25 99 LEU A CA 1
ATOM 740 C C . LEU A 1 99 ? 18.947 5.730 -37.591 1.00 96.25 99 LEU A C 1
ATOM 742 O O . LEU A 1 99 ? 19.162 5.999 -38.773 1.00 96.25 99 LEU A O 1
ATOM 746 N N . ALA A 1 100 ? 18.914 4.474 -37.141 1.00 96.12 100 ALA A N 1
ATOM 747 C CA . ALA A 1 100 ? 19.176 3.323 -38.000 1.00 96.12 100 ALA A CA 1
ATOM 748 C C . ALA A 1 100 ? 18.187 3.244 -39.178 1.00 96.12 100 ALA A C 1
ATOM 750 O O . ALA A 1 100 ? 18.589 3.033 -40.324 1.00 96.12 100 ALA A O 1
ATOM 751 N N . LEU A 1 101 ? 16.895 3.482 -38.930 1.00 95.50 101 LEU A N 1
ATOM 752 C CA . LEU A 1 101 ? 15.870 3.497 -39.977 1.00 95.50 101 LEU A CA 1
ATOM 753 C C . LEU A 1 101 ? 16.080 4.628 -40.992 1.00 95.50 101 LEU A C 1
ATOM 755 O O . LEU A 1 101 ? 15.822 4.429 -42.182 1.00 95.50 101 LEU A O 1
ATOM 759 N N . LYS A 1 102 ? 16.541 5.809 -40.557 1.00 95.19 102 LYS A N 1
ATOM 760 C CA . LYS A 1 102 ? 16.883 6.915 -41.466 1.00 95.19 102 LYS A CA 1
ATOM 761 C C . LYS A 1 102 ? 18.051 6.551 -42.377 1.00 95.19 102 LYS A C 1
ATOM 763 O O . LYS A 1 102 ? 17.960 6.801 -43.575 1.00 95.19 102 LYS A O 1
ATOM 768 N N . GLU A 1 103 ? 19.104 5.941 -41.840 1.00 93.75 103 GLU A N 1
ATOM 769 C CA . GLU A 1 103 ? 20.264 5.528 -42.639 1.00 93.75 103 GLU A CA 1
ATOM 770 C C . GLU A 1 103 ? 19.894 4.451 -43.668 1.00 93.75 103 GLU A C 1
ATOM 772 O O . GLU A 1 103 ? 20.215 4.593 -44.845 1.00 93.75 103 GLU A O 1
ATOM 777 N N . VAL A 1 104 ? 19.100 3.444 -43.287 1.00 92.94 104 VAL A N 1
ATOM 778 C CA . VAL A 1 104 ? 18.600 2.429 -44.237 1.0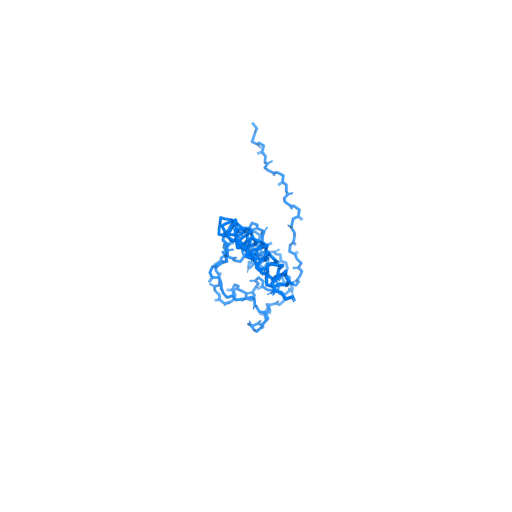0 92.94 104 VAL A CA 1
ATOM 779 C C . VAL A 1 104 ? 17.756 3.053 -45.355 1.00 92.94 104 VAL A C 1
ATOM 781 O O . VAL A 1 104 ? 17.839 2.619 -46.501 1.00 92.94 104 VAL A O 1
ATOM 784 N N . LYS A 1 105 ? 16.946 4.076 -45.052 1.00 88.69 105 LYS A N 1
ATOM 785 C CA . LYS A 1 105 ? 16.133 4.777 -46.060 1.00 88.69 105 LYS A CA 1
ATOM 786 C C . LYS A 1 105 ? 16.957 5.641 -47.014 1.00 88.69 105 LYS A C 1
ATOM 788 O O . LYS A 1 105 ? 16.526 5.807 -48.143 1.00 88.69 105 LYS A O 1
ATOM 793 N N . LYS A 1 106 ? 18.102 6.183 -46.584 1.00 81.50 106 LYS A N 1
ATOM 794 C CA . LYS A 1 106 ? 19.021 6.939 -47.458 1.00 81.50 106 LYS A CA 1
ATOM 795 C C . LYS A 1 106 ? 19.789 6.046 -48.437 1.00 81.50 106 LYS A C 1
ATOM 797 O O . LYS A 1 106 ? 20.279 6.544 -49.441 1.00 81.50 106 LYS A O 1
ATOM 802 N N . LEU A 1 107 ? 19.937 4.759 -48.117 1.00 64.19 107 LEU A N 1
ATOM 803 C CA . LEU A 1 107 ? 20.632 3.767 -48.945 1.00 64.19 107 LEU A CA 1
ATOM 804 C C . LEU A 1 107 ? 19.739 3.141 -50.035 1.00 64.19 107 LEU A C 1
ATOM 806 O O . LEU A 1 107 ? 20.234 2.332 -50.819 1.00 64.19 107 LEU A O 1
ATOM 810 N N . LYS A 1 108 ? 18.442 3.475 -50.066 1.00 52.97 108 LYS A N 1
ATOM 811 C CA . LYS A 1 108 ? 17.492 3.093 -51.121 1.00 52.97 108 LYS A CA 1
ATOM 812 C C . LYS A 1 108 ? 17.273 4.250 -52.082 1.00 52.97 108 LYS A C 1
ATOM 814 O O . LYS A 1 108 ? 17.095 3.952 -53.280 1.00 52.97 108 LYS A O 1
#

Secondary structure (DSSP, 8-state):
--PPPPP------HHHHHHHHHHHHTT--HHHHHHHHTS-HHHHHHHHTTSSSTTPPPPPGGGSPPPSPPPPHHHHHHHHHHHHHHHHHHHHHHHHHHHHHHHHHHT-

Nearest PDB structures (foldseek):
  4x6g-assembly2_E  TM=3.821E-01  e=9.570E-02  Pseudomonas aeruginosa PAO1
  1pdn-assembly1_C  TM=4.843E-01  e=3.371E-01  Drosophila melanogaster
  5z4z-assembly1_A  TM=3.583E-01  e=1.487E-01  unclassified
  5z4y-assembly1_B  TM=3.600E-01  e=1.687E-01  unclassified
  9f14-assembly1_A  TM=3.691E-01  e=2.868E+00  Klebsiella aerogenes

Foldseek 3Di:
DDDDDDDPPQDDDLVLLLQLCQCVVVVADLVQSCVVSVHDSVVSVCSNVCVPSVVRHHDHPVPHDDGDNDDDPVNVVVVVVVVVVVVVVVVVVVVVVVVVVVVVVVVD

Sequence (108 aa):
MTLRAEASGRRLSDTDAALVKGMGARNDRHHDIAAWFGVNQGRIAEVLSGKKFQQVAAAPEHQLPPPGPYSSGRAAHHSLVALEEAKSALELALQNIDLALKEVKKLK

Radius of gyration: 23.5 Å; Cα contacts (8 Å, |Δi|>4): 74; chains: 1; bounding box: 42×36×76 Å

Solvent-accessible surface area (backbone atoms only — not comparable to full-atom values): 6512 Å² total; per-residue (Å²): 134,86,84,74,79,80,80,86,81,80,74,82,52,69,69,51,46,11,41,52,36,24,42,48,73,72,65,53,54,53,63,39,58,12,58,72,72,72,51,59,41,67,59,46,50,35,43,69,71,41,79,39,67,62,90,52,61,58,39,58,75,93,75,46,78,78,83,68,85,61,81,47,74,68,56,50,50,55,51,52,53,54,50,54,53,52,49,53,54,50,54,53,51,50,53,53,51,54,51,52,54,50,56,60,60,74,76,108

Mean predicted aligned error: 6.7 Å